Protein AF-A0A497G2X9-F1 (afdb_monomer_lite)

Secondary structure (DSSP, 8-state):
--------HHHHHHHHHHHHHHHHHHHHHHHHTT--EEEEEEEE-STT-EEEEEEEE-GGGHHHHHHTHHHHHHHHHTSS--SEEEEEEE-

Foldseek 3Di:
DDPDPCPDPVVVVVLVVLVVVLQVQLVVVCVVLVFDWDWDWDWDPDPVIAIETEIEGEQVCVVVCVVCVVVSCCSRVVGPRPRYYYHYHYD

pLDDT: mean 86.33, std 16.55, range [42.69, 98.44]

Structure (mmCIF, N/CA/C/O backbone):
data_AF-A0A497G2X9-F1
#
_entry.id   AF-A0A497G2X9-F1
#
loop_
_atom_site.group_PDB
_atom_site.id
_atom_site.type_symbol
_atom_site.label_atom_id
_atom_site.label_alt_id
_atom_site.label_comp_id
_atom_site.label_asym_id
_atom_site.label_entity_id
_atom_site.label_seq_id
_atom_site.pdbx_PDB_ins_code
_atom_site.Cartn_x
_atom_site.Cartn_y
_atom_site.Cartn_z
_atom_site.occupancy
_atom_site.B_iso_or_equiv
_atom_site.auth_seq_id
_atom_site.auth_comp_id
_atom_site.auth_asym_id
_atom_site.auth_atom_id
_atom_site.pdbx_PDB_model_num
ATOM 1 N N . MET A 1 1 ? 16.895 -3.043 -40.801 1.00 42.69 1 MET A N 1
ATOM 2 C CA . MET A 1 1 ? 17.213 -3.820 -39.587 1.00 42.69 1 MET A CA 1
ATOM 3 C C . MET A 1 1 ? 16.533 -3.118 -38.432 1.00 42.69 1 MET A C 1
ATOM 5 O O . MET A 1 1 ? 16.870 -1.973 -38.168 1.00 42.69 1 MET A O 1
ATOM 9 N N . LEU A 1 2 ? 15.498 -3.737 -37.865 1.00 44.12 2 LEU A N 1
ATOM 10 C CA . LEU A 1 2 ? 14.822 -3.239 -36.670 1.00 44.12 2 LEU A CA 1
ATOM 11 C C . LEU A 1 2 ? 15.690 -3.626 -35.475 1.00 44.12 2 LEU A C 1
ATOM 13 O O . LEU A 1 2 ? 15.992 -4.804 -35.298 1.00 44.12 2 LEU A O 1
ATOM 17 N N . SER A 1 3 ? 16.146 -2.633 -34.721 1.00 43.75 3 SER A N 1
ATOM 18 C CA . SER A 1 3 ? 16.840 -2.853 -33.459 1.00 43.75 3 SER A CA 1
ATOM 19 C C . SER A 1 3 ? 15.828 -3.422 -32.472 1.00 43.75 3 SER A C 1
ATOM 21 O O . SER A 1 3 ? 14.902 -2.722 -32.068 1.00 43.75 3 SER A O 1
ATOM 23 N N . GLU A 1 4 ? 15.969 -4.702 -32.133 1.00 51.44 4 GLU A N 1
ATOM 24 C CA . GLU A 1 4 ? 15.275 -5.285 -30.990 1.00 51.44 4 GLU A CA 1
ATOM 25 C C . GLU A 1 4 ? 15.726 -4.530 -29.741 1.00 51.44 4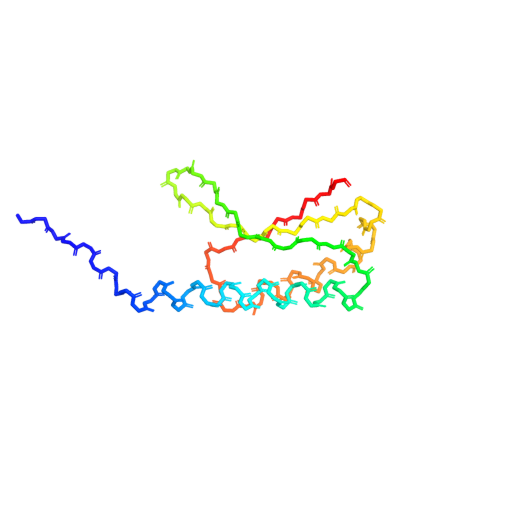 GLU A C 1
ATOM 27 O O . GLU A 1 4 ? 16.897 -4.579 -29.355 1.00 51.44 4 GLU A O 1
ATOM 32 N N . ASP A 1 5 ? 14.794 -3.797 -29.145 1.00 51.22 5 ASP A N 1
ATOM 33 C CA . ASP A 1 5 ? 14.957 -3.105 -27.875 1.00 51.22 5 ASP A CA 1
ATOM 34 C C . ASP A 1 5 ? 15.075 -4.156 -26.756 1.00 51.22 5 ASP A C 1
ATOM 36 O O . ASP A 1 5 ? 14.110 -4.525 -26.086 1.00 51.22 5 ASP A O 1
ATOM 40 N N . LYS A 1 6 ? 16.271 -4.739 -26.624 1.00 48.06 6 LYS A N 1
ATOM 41 C CA . LYS A 1 6 ? 16.624 -5.667 -25.549 1.00 48.06 6 LYS A CA 1
ATOM 42 C C . LYS A 1 6 ? 16.830 -4.870 -24.267 1.00 48.06 6 LYS A C 1
ATOM 44 O O . LYS A 1 6 ? 17.962 -4.598 -23.872 1.00 48.06 6 LYS A O 1
ATOM 49 N N . ARG A 1 7 ? 15.737 -4.541 -23.575 1.00 53.3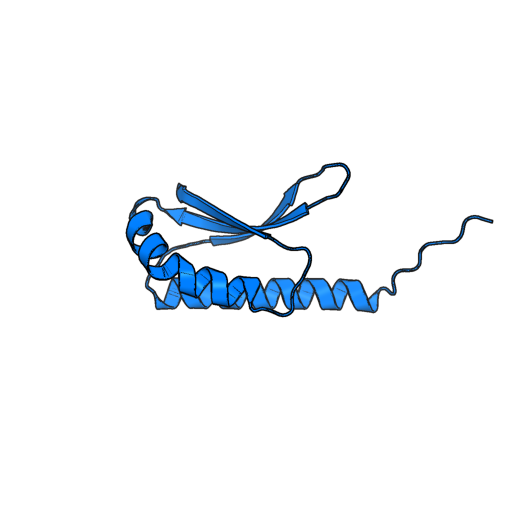8 7 ARG A N 1
ATOM 50 C CA . ARG A 1 7 ? 15.824 -4.361 -22.120 1.00 53.38 7 ARG A CA 1
ATOM 51 C C . ARG A 1 7 ? 16.324 -5.695 -21.539 1.00 53.38 7 ARG A C 1
ATOM 53 O O . ARG A 1 7 ? 15.744 -6.727 -21.883 1.00 53.38 7 ARG A O 1
ATOM 60 N N . PRO A 1 8 ? 17.426 -5.723 -20.767 1.00 45.78 8 PRO A N 1
ATOM 61 C CA . PRO A 1 8 ? 17.953 -6.970 -20.225 1.00 45.78 8 PRO A CA 1
ATOM 62 C C . PRO A 1 8 ? 16.869 -7.622 -19.362 1.00 45.78 8 PRO A C 1
ATOM 64 O O . PRO A 1 8 ? 16.289 -6.970 -18.500 1.00 45.78 8 PRO A O 1
ATOM 67 N N . VAL A 1 9 ? 16.564 -8.891 -19.632 1.00 51.22 9 VAL A N 1
ATOM 68 C CA . VAL A 1 9 ? 15.500 -9.659 -18.956 1.00 51.22 9 VAL A CA 1
ATOM 69 C C . VAL A 1 9 ? 15.686 -9.648 -17.430 1.00 51.22 9 VAL A C 1
ATOM 71 O O . VAL A 1 9 ? 14.706 -9.556 -16.696 1.00 51.22 9 VAL A O 1
ATOM 74 N N . ASP A 1 10 ? 16.941 -9.591 -16.976 1.00 50.94 10 ASP A N 1
ATOM 75 C CA . ASP 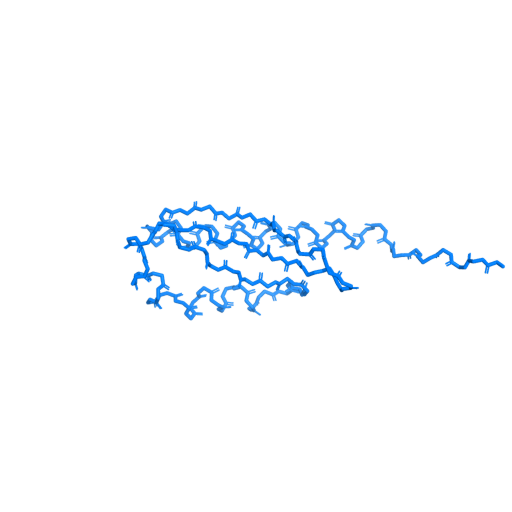A 1 10 ? 17.321 -9.498 -15.564 1.00 50.94 10 ASP A CA 1
ATOM 76 C C . ASP A 1 10 ? 16.776 -8.238 -14.863 1.00 50.94 10 ASP A C 1
ATOM 78 O O . ASP A 1 10 ? 16.462 -8.286 -13.678 1.00 50.94 10 ASP A O 1
ATOM 82 N N . SER A 1 11 ? 16.598 -7.114 -15.575 1.00 59.06 11 SER A N 1
ATOM 83 C CA . SER A 1 11 ? 16.138 -5.868 -14.944 1.00 59.06 11 SER A CA 1
ATOM 84 C C . SER A 1 11 ? 14.637 -5.870 -14.645 1.00 59.06 11 SER A C 1
ATOM 86 O O . SER A 1 11 ? 14.202 -5.223 -13.702 1.00 59.06 11 SER A O 1
ATOM 88 N N . GLN A 1 12 ? 13.828 -6.582 -15.438 1.00 59.16 12 GLN A N 1
ATOM 89 C CA . GLN A 1 12 ? 12.369 -6.601 -15.260 1.00 59.16 12 GLN A CA 1
ATOM 90 C C . GLN A 1 12 ? 11.932 -7.535 -14.127 1.00 59.16 12 GLN A C 1
ATOM 92 O O . GLN A 1 12 ? 10.990 -7.224 -13.397 1.00 59.16 12 GLN A O 1
ATOM 97 N N . GLU A 1 13 ? 12.611 -8.672 -13.974 1.00 63.75 13 GLU A N 1
ATOM 98 C CA . GLU A 1 13 ? 12.363 -9.604 -12.871 1.00 63.75 13 GLU A CA 1
ATOM 99 C C . GLU A 1 13 ? 12.777 -8.985 -11.527 1.00 63.75 13 GLU A C 1
ATOM 101 O O . GLU A 1 13 ? 12.033 -9.065 -10.545 1.00 63.75 13 GLU A O 1
ATOM 106 N N . GLU A 1 14 ? 13.907 -8.271 -11.509 1.00 67.25 14 GLU A N 1
ATOM 107 C CA . GLU A 1 14 ? 14.368 -7.523 -10.340 1.00 67.25 14 GLU A CA 1
ATOM 108 C C . GLU A 1 14 ? 13.392 -6.391 -9.956 1.00 67.25 14 GLU A C 1
ATOM 110 O O . GLU A 1 14 ? 13.067 -6.227 -8.775 1.00 67.25 14 GLU A O 1
ATOM 115 N N . ASP A 1 15 ? 12.848 -5.664 -10.938 1.00 81.38 15 ASP A N 1
ATOM 116 C CA . ASP A 1 15 ? 11.853 -4.609 -10.709 1.00 81.38 15 ASP A CA 1
ATOM 117 C C . ASP A 1 15 ? 10.542 -5.160 -10.119 1.00 81.38 15 ASP A C 1
ATOM 119 O O . ASP A 1 15 ? 10.000 -4.597 -9.162 1.00 81.38 15 ASP A O 1
ATOM 123 N N . LEU A 1 16 ? 10.042 -6.293 -10.629 1.00 87.31 16 LEU A N 1
ATOM 124 C CA . LEU A 1 16 ? 8.834 -6.933 -10.099 1.00 87.31 16 LEU A CA 1
ATOM 125 C C . LEU A 1 16 ? 9.039 -7.471 -8.681 1.00 87.31 16 LEU A C 1
ATOM 127 O O . LEU A 1 16 ? 8.169 -7.270 -7.832 1.00 87.31 16 LEU A O 1
ATOM 131 N N . SER A 1 17 ? 10.180 -8.108 -8.397 1.00 90.75 17 SER A N 1
ATOM 132 C CA . SER A 1 17 ? 10.498 -8.590 -7.045 1.00 90.75 17 SER A CA 1
ATOM 133 C C . SER A 1 17 ? 10.454 -7.449 -6.028 1.00 90.75 17 SER A C 1
ATOM 135 O O . SER A 1 17 ? 9.814 -7.562 -4.982 1.00 90.75 17 SER A O 1
ATOM 137 N N . ARG A 1 18 ? 11.059 -6.304 -6.365 1.00 92.56 18 ARG A N 1
ATOM 138 C CA . ARG A 1 18 ? 11.064 -5.115 -5.500 1.00 92.56 18 ARG A CA 1
ATOM 139 C C . ARG A 1 18 ? 9.662 -4.538 -5.286 1.00 92.56 18 ARG A C 1
ATOM 141 O O . ARG A 1 18 ? 9.351 -4.081 -4.184 1.00 92.56 18 ARG A O 1
ATOM 148 N N . ILE A 1 19 ? 8.795 -4.576 -6.303 1.00 93.62 19 ILE A N 1
ATOM 149 C CA . ILE A 1 19 ? 7.383 -4.178 -6.168 1.00 93.62 19 ILE A CA 1
ATOM 150 C C . ILE A 1 19 ? 6.650 -5.108 -5.192 1.00 93.62 19 ILE A C 1
ATOM 152 O O . ILE A 1 19 ? 5.938 -4.622 -4.311 1.00 93.62 19 ILE A O 1
ATOM 156 N N . TYR A 1 20 ? 6.840 -6.426 -5.296 1.00 94.50 20 TYR A N 1
ATOM 157 C CA . TYR A 1 20 ? 6.225 -7.375 -4.363 1.00 94.50 20 TYR A CA 1
ATOM 158 C C . TYR A 1 20 ? 6.714 -7.175 -2.925 1.00 94.50 20 TYR A C 1
ATOM 160 O O . TYR A 1 20 ? 5.905 -7.201 -1.993 1.00 94.50 20 TYR A O 1
ATOM 168 N N . ASP A 1 21 ? 8.000 -6.892 -2.729 1.00 95.75 21 ASP A N 1
ATOM 169 C CA . ASP A 1 21 ? 8.541 -6.558 -1.410 1.00 95.75 21 ASP A CA 1
ATOM 170 C C . ASP A 1 21 ? 7.915 -5.280 -0.841 1.00 95.75 21 ASP A C 1
ATOM 172 O O . ASP A 1 21 ? 7.533 -5.232 0.334 1.00 95.75 21 ASP A O 1
ATOM 176 N N . LEU A 1 22 ? 7.737 -4.250 -1.672 1.00 96.50 22 LEU A N 1
ATOM 177 C CA . LEU A 1 22 ? 7.032 -3.032 -1.286 1.00 96.50 22 LEU A CA 1
ATOM 178 C C . LEU A 1 22 ? 5.575 -3.321 -0.886 1.00 96.50 22 LEU A C 1
ATOM 180 O O . LEU A 1 22 ? 5.122 -2.857 0.164 1.00 96.50 22 LEU A O 1
ATOM 184 N N . MET A 1 23 ? 4.856 -4.127 -1.668 1.00 97.69 23 MET A N 1
ATOM 185 C CA . MET A 1 23 ? 3.484 -4.547 -1.358 1.00 97.69 23 MET A CA 1
ATOM 186 C C . MET A 1 23 ? 3.402 -5.302 -0.026 1.00 97.69 23 MET A C 1
ATOM 188 O O . MET A 1 23 ? 2.518 -5.023 0.788 1.00 97.69 23 MET A O 1
ATOM 192 N N . ASN A 1 24 ? 4.348 -6.207 0.235 1.00 97.75 24 ASN A N 1
ATOM 193 C CA . ASN A 1 24 ? 4.435 -6.944 1.495 1.00 97.75 24 ASN A CA 1
ATOM 194 C C . ASN A 1 24 ? 4.679 -6.010 2.683 1.00 97.75 24 ASN A C 1
ATOM 196 O O . ASN A 1 24 ? 4.023 -6.140 3.717 1.00 97.75 24 ASN A O 1
ATOM 200 N N . ARG A 1 25 ? 5.571 -5.024 2.535 1.00 97.94 25 ARG A N 1
ATOM 201 C CA . ARG A 1 25 ? 5.846 -4.020 3.576 1.00 97.94 25 ARG A CA 1
ATOM 202 C C . ARG A 1 25 ? 4.628 -3.150 3.870 1.00 97.94 25 ARG A C 1
ATOM 204 O O . ARG A 1 25 ? 4.320 -2.924 5.040 1.00 97.94 25 ARG A O 1
ATOM 211 N N . VAL A 1 26 ? 3.912 -2.704 2.837 1.00 97.94 26 VAL A N 1
ATOM 212 C CA . VAL A 1 26 ? 2.643 -1.974 2.988 1.00 97.94 26 VAL A CA 1
ATOM 213 C C . VAL A 1 26 ? 1.616 -2.836 3.715 1.00 97.94 26 VAL A C 1
ATOM 215 O O . VAL A 1 26 ? 1.014 -2.382 4.688 1.00 97.94 26 VAL A O 1
ATOM 218 N N . SER A 1 27 ? 1.455 -4.095 3.300 1.00 98.19 27 SER A N 1
ATOM 219 C CA . SER A 1 27 ? 0.510 -5.007 3.944 1.00 98.19 27 SER A CA 1
ATOM 220 C C . SER A 1 27 ? 0.846 -5.225 5.421 1.00 98.19 27 SER A C 1
ATOM 222 O O . SER A 1 27 ? -0.025 -5.158 6.291 1.00 98.19 27 SER A O 1
ATOM 224 N N . TYR A 1 28 ? 2.127 -5.420 5.727 1.00 98.44 28 TYR A N 1
ATOM 225 C CA . TYR A 1 28 ? 2.611 -5.581 7.091 1.00 98.44 28 TYR A CA 1
ATOM 226 C C . TYR A 1 28 ? 2.346 -4.337 7.950 1.00 98.44 28 TYR A C 1
ATOM 228 O O . TYR A 1 28 ? 1.819 -4.453 9.057 1.00 98.44 28 TYR A O 1
ATOM 236 N N . PHE A 1 29 ? 2.628 -3.142 7.423 1.00 98.25 29 PHE A N 1
ATOM 237 C CA . PHE A 1 29 ? 2.347 -1.875 8.100 1.00 98.25 29 PHE A CA 1
ATOM 238 C C . PHE A 1 29 ? 0.863 -1.731 8.462 1.00 98.25 29 PHE A C 1
ATOM 240 O O . PHE A 1 29 ? 0.526 -1.416 9.605 1.00 98.25 29 PHE A O 1
ATOM 247 N N . LEU A 1 30 ? -0.038 -2.012 7.520 1.00 97.94 30 LEU A N 1
ATOM 248 C CA . LEU A 1 30 ? -1.481 -1.901 7.742 1.00 97.94 30 LEU A CA 1
ATOM 249 C C . LEU A 1 30 ? -1.994 -2.948 8.735 1.00 97.94 30 LEU A C 1
ATOM 251 O O . LEU A 1 30 ? -2.790 -2.628 9.620 1.00 97.94 30 LEU A O 1
ATOM 255 N N . ARG A 1 31 ? -1.487 -4.182 8.647 1.00 98.06 31 ARG A N 1
ATOM 256 C CA . ARG A 1 31 ? -1.839 -5.264 9.574 1.00 98.06 31 ARG A CA 1
ATOM 257 C C . ARG A 1 31 ? -1.414 -4.950 11.005 1.00 98.06 31 ARG A C 1
ATOM 259 O O . ARG A 1 31 ? -2.212 -5.137 11.918 1.00 98.06 31 ARG A O 1
ATOM 266 N N . ASN A 1 32 ? -0.202 -4.431 11.202 1.00 97.88 32 ASN A N 1
ATOM 267 C CA . ASN A 1 32 ? 0.297 -4.037 12.525 1.00 97.88 32 ASN A CA 1
ATOM 268 C C . ASN A 1 32 ? -0.493 -2.883 13.132 1.00 97.88 32 ASN A C 1
ATOM 270 O O . ASN A 1 32 ? -0.630 -2.785 14.348 1.00 97.88 32 ASN A O 1
ATOM 274 N N . ASN A 1 33 ? -1.068 -2.045 12.279 1.00 97.56 33 ASN A N 1
ATOM 275 C CA . ASN A 1 33 ? -2.002 -1.018 12.690 1.00 97.56 33 ASN A CA 1
ATOM 276 C C . ASN A 1 33 ? -3.437 -1.539 12.811 1.00 97.56 33 ASN A C 1
ATOM 278 O O . ASN A 1 33 ? -4.342 -0.740 13.006 1.00 97.56 33 ASN A O 1
ATOM 282 N N . GLY A 1 34 ? -3.698 -2.846 12.724 1.00 96.94 34 GLY A N 1
ATOM 283 C CA . GLY A 1 34 ? -5.035 -3.423 12.871 1.00 96.94 34 GLY A CA 1
ATOM 284 C C . GLY A 1 34 ? -6.026 -2.894 11.835 1.00 96.94 34 GLY A C 1
ATOM 285 O O . GLY A 1 34 ? -7.148 -2.530 12.195 1.00 96.94 34 GLY A O 1
ATOM 286 N N . ILE A 1 35 ? -5.578 -2.757 10.587 1.00 97.56 35 ILE A N 1
ATOM 287 C CA . ILE A 1 35 ? -6.406 -2.430 9.427 1.00 97.56 35 ILE A CA 1
ATOM 288 C C . ILE A 1 35 ? -6.504 -3.692 8.577 1.00 97.56 35 ILE A C 1
ATOM 290 O O . ILE A 1 35 ? -5.489 -4.192 8.091 1.00 97.56 35 ILE A O 1
ATOM 294 N N . ASP A 1 36 ? -7.719 -4.210 8.411 1.00 97.06 36 ASP A N 1
ATOM 295 C CA . ASP A 1 36 ? -7.984 -5.298 7.469 1.00 97.06 36 ASP A CA 1
ATOM 296 C C . ASP A 1 36 ? -8.011 -4.741 6.042 1.00 97.06 36 ASP A C 1
ATOM 298 O O . ASP A 1 36 ? -8.596 -3.682 5.798 1.00 97.06 36 ASP A O 1
ATOM 302 N N . HIS A 1 37 ? -7.313 -5.404 5.123 1.00 97.75 37 HIS A N 1
ATOM 303 C CA . HIS A 1 37 ? -7.022 -4.860 3.801 1.00 97.75 37 HIS A CA 1
ATOM 304 C C . HIS A 1 37 ? -6.611 -5.950 2.804 1.00 97.75 37 HIS A C 1
ATOM 306 O O . HIS A 1 37 ? -6.209 -7.053 3.179 1.00 97.75 37 HIS A O 1
ATOM 312 N N . LYS A 1 38 ? -6.618 -5.599 1.517 1.00 97.94 38 LYS A N 1
ATOM 313 C CA . LYS A 1 38 ? -5.954 -6.355 0.446 1.00 97.94 38 LYS A CA 1
ATOM 314 C C . LYS A 1 38 ? -4.966 -5.447 -0.270 1.00 97.94 38 LYS A C 1
ATOM 316 O O . LYS A 1 38 ? -5.278 -4.288 -0.522 1.00 97.94 38 LYS A O 1
ATOM 321 N N . VAL A 1 39 ? -3.793 -5.979 -0.608 1.00 97.56 39 VAL A N 1
ATOM 322 C CA . VAL A 1 39 ? -2.804 -5.281 -1.440 1.00 97.56 39 VAL A CA 1
ATOM 323 C C . VAL A 1 39 ? -2.618 -6.064 -2.728 1.00 97.56 39 VAL A C 1
ATOM 325 O O . VAL A 1 39 ? -2.357 -7.265 -2.679 1.00 97.56 39 VAL A O 1
ATOM 328 N N . TYR A 1 40 ? -2.751 -5.403 -3.871 1.00 96.19 40 TYR A N 1
ATOM 329 C CA . TYR A 1 40 ? -2.534 -6.026 -5.174 1.00 96.19 40 TYR A CA 1
ATOM 330 C C . TYR A 1 40 ? -1.952 -5.032 -6.176 1.00 96.19 40 TYR A C 1
ATOM 332 O O . TYR A 1 40 ? -2.103 -3.819 -6.037 1.00 96.19 40 TYR A O 1
ATOM 340 N N . LEU A 1 41 ? -1.271 -5.566 -7.185 1.00 94.38 41 LEU A N 1
ATOM 341 C CA . LEU A 1 41 ? -0.770 -4.793 -8.311 1.00 94.38 41 LEU A CA 1
ATOM 342 C C . LEU A 1 41 ? -1.881 -4.662 -9.358 1.00 94.38 41 LEU A C 1
ATOM 344 O O . LEU A 1 41 ? -2.550 -5.638 -9.692 1.00 94.38 41 LEU A O 1
ATOM 348 N N . SER A 1 42 ? -2.073 -3.455 -9.866 1.00 93.00 42 SER A N 1
ATOM 349 C CA . SER A 1 42 ? -3.003 -3.125 -10.939 1.00 93.00 42 SER A CA 1
ATOM 350 C C . SER A 1 42 ? -2.276 -2.316 -12.005 1.00 93.00 42 SER A C 1
ATOM 352 O O . SER A 1 42 ? -1.256 -1.681 -11.731 1.00 93.00 42 SER A O 1
ATOM 354 N N . PHE A 1 43 ? -2.801 -2.323 -13.222 1.00 87.81 43 PHE A N 1
ATOM 355 C CA . PHE A 1 43 ? -2.297 -1.508 -14.316 1.00 87.81 43 PHE A CA 1
ATOM 356 C C . PHE A 1 43 ? -3.463 -0.868 -15.063 1.00 87.81 43 PHE A C 1
ATOM 358 O O . PHE A 1 43 ? -4.520 -1.478 -15.226 1.00 87.81 43 PHE A O 1
ATOM 365 N N . ILE A 1 44 ? -3.269 0.368 -15.517 1.00 81.06 44 ILE A N 1
ATOM 366 C CA . ILE A 1 44 ? -4.179 1.010 -16.468 1.00 81.06 44 ILE A CA 1
ATOM 367 C C . ILE A 1 44 ? -3.532 0.904 -17.843 1.00 81.06 44 ILE A C 1
ATOM 369 O O . ILE A 1 44 ? -2.414 1.381 -18.039 1.00 81.06 44 ILE A O 1
ATOM 373 N N . LEU A 1 45 ? -4.240 0.269 -18.778 1.00 71.12 45 LEU A N 1
ATOM 374 C CA . LEU A 1 45 ? -3.863 0.245 -20.187 1.00 71.12 45 LEU A CA 1
ATOM 375 C C . LEU A 1 45 ? -4.211 1.607 -20.799 1.00 71.12 45 LEU A C 1
ATOM 377 O O . LEU A 1 45 ? -5.349 1.849 -21.188 1.00 71.12 45 LEU A O 1
ATOM 381 N N . ASP A 1 46 ? -3.220 2.488 -20.826 1.00 72.81 46 ASP A N 1
ATOM 382 C CA . ASP A 1 46 ? -3.204 3.747 -21.575 1.00 72.81 46 ASP A CA 1
ATOM 383 C C . ASP A 1 46 ? -1.866 3.829 -22.334 1.00 72.81 46 ASP A C 1
ATOM 385 O O . ASP A 1 46 ? -0.996 2.969 -22.138 1.00 72.81 46 ASP A O 1
ATOM 389 N N . ASP A 1 47 ? -1.664 4.861 -23.152 1.00 63.34 47 ASP A N 1
ATOM 390 C CA . ASP A 1 47 ? -0.488 5.054 -24.015 1.00 63.34 47 ASP A CA 1
ATOM 391 C C . ASP A 1 47 ? 0.861 4.977 -23.262 1.00 63.34 47 ASP A C 1
ATOM 393 O O . ASP A 1 47 ? 1.899 4.714 -23.869 1.00 63.34 47 ASP A O 1
ATOM 397 N N . GLN A 1 48 ? 0.864 5.161 -21.933 1.00 63.00 48 GLN A N 1
ATOM 398 C CA . GLN A 1 48 ? 2.055 5.047 -21.076 1.00 63.00 48 GLN A CA 1
ATOM 399 C C . GLN A 1 48 ? 2.054 3.866 -20.091 1.00 63.00 48 GLN A C 1
ATOM 401 O O . GLN A 1 48 ? 3.056 3.683 -19.410 1.00 63.00 48 GLN A O 1
ATOM 406 N N . SER A 1 49 ? 0.982 3.063 -20.021 1.00 64.19 49 SER A N 1
ATOM 407 C CA . SER A 1 49 ? 0.816 1.920 -19.097 1.00 64.19 49 SER A CA 1
ATOM 408 C C . SER A 1 49 ? 1.307 2.184 -17.660 1.00 64.19 49 SER A C 1
ATOM 410 O O . SER A 1 49 ? 2.450 1.898 -17.308 1.00 64.19 49 SER A O 1
ATOM 412 N N . TYR A 1 50 ? 0.430 2.696 -16.792 1.00 78.94 50 TYR A N 1
ATOM 413 C CA . TYR A 1 50 ? 0.788 3.013 -15.402 1.00 78.94 50 TYR A CA 1
ATOM 414 C C . TYR A 1 50 ? 0.576 1.819 -14.462 1.00 78.94 50 TYR A C 1
ATOM 416 O O . TYR A 1 50 ? -0.504 1.224 -14.455 1.00 78.94 50 TYR A O 1
ATOM 424 N N . LEU A 1 51 ? 1.585 1.505 -13.640 1.00 89.62 51 LEU A N 1
ATOM 425 C CA . LEU A 1 51 ? 1.505 0.508 -12.568 1.00 89.62 51 LEU A CA 1
ATOM 426 C C . LEU A 1 51 ? 1.036 1.142 -11.256 1.00 89.62 51 LEU A C 1
ATOM 428 O O . LEU A 1 51 ? 1.516 2.199 -10.835 1.00 89.62 51 LEU A O 1
ATOM 432 N N . PHE A 1 52 ? 0.142 0.442 -10.566 1.00 92.75 52 PHE A N 1
ATOM 433 C CA . PHE A 1 52 ? -0.428 0.870 -9.297 1.00 92.75 52 PHE A CA 1
ATOM 434 C C . PHE A 1 52 ? -0.386 -0.249 -8.270 1.00 92.75 52 PHE A C 1
ATOM 436 O O . PHE A 1 52 ? -0.902 -1.337 -8.508 1.00 92.75 52 PHE A O 1
ATOM 443 N N . VAL A 1 53 ? 0.133 0.043 -7.084 1.00 95.38 53 VAL A N 1
ATOM 444 C CA . VAL A 1 53 ? -0.177 -0.757 -5.901 1.00 95.38 53 VAL A CA 1
ATOM 445 C C . VAL A 1 53 ? -1.494 -0.244 -5.347 1.00 95.38 53 VAL A C 1
ATOM 447 O O . VAL A 1 53 ? -1.604 0.915 -4.947 1.00 95.38 53 VAL A O 1
ATOM 450 N N . VAL A 1 54 ? -2.499 -1.109 -5.330 1.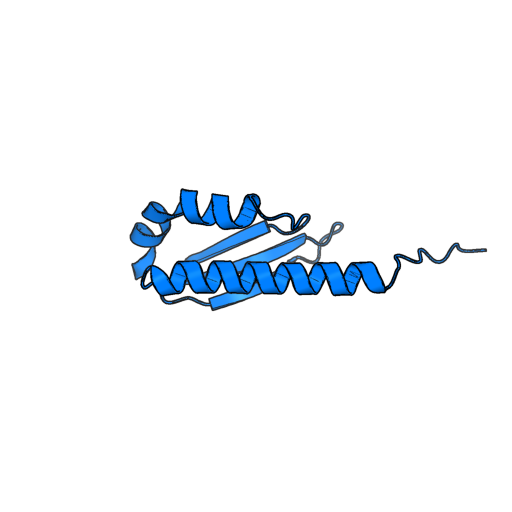00 96.75 54 VAL A N 1
ATOM 451 C CA . VAL A 1 54 ? -3.817 -0.806 -4.788 1.00 96.75 54 VAL A CA 1
ATOM 452 C C . VAL A 1 54 ? -3.925 -1.406 -3.397 1.00 96.75 54 VAL A C 1
ATOM 454 O O . VAL A 1 54 ? -3.670 -2.594 -3.200 1.00 96.75 54 VAL A O 1
ATOM 457 N N . VAL A 1 55 ? -4.322 -0.574 -2.441 1.00 97.69 55 VAL A N 1
ATOM 458 C CA . VAL A 1 55 ? -4.708 -0.978 -1.094 1.00 97.69 55 VAL A CA 1
ATOM 459 C C . VAL A 1 55 ? -6.224 -0.854 -0.987 1.00 97.69 55 VAL A C 1
ATOM 461 O O . VAL A 1 55 ? -6.759 0.247 -0.877 1.00 97.69 55 VAL A O 1
ATOM 464 N N . GLU A 1 56 ? -6.912 -1.988 -1.023 1.00 97.88 56 GLU A N 1
ATOM 465 C CA . GLU A 1 56 ? -8.355 -2.076 -0.796 1.00 97.88 56 GLU A CA 1
ATOM 466 C C . GLU A 1 56 ? -8.619 -2.214 0.703 1.00 97.88 56 GLU A C 1
ATOM 468 O O . GLU A 1 56 ? -8.081 -3.113 1.355 1.00 97.88 56 GLU A O 1
ATOM 473 N N . VAL A 1 57 ? -9.447 -1.327 1.250 1.00 97.06 57 VAL A N 1
ATOM 474 C CA . VAL A 1 57 ? -9.753 -1.241 2.679 1.00 97.06 57 VAL A CA 1
ATOM 475 C C . VAL A 1 57 ? -11.253 -1.012 2.867 1.00 97.06 57 VAL A C 1
ATOM 477 O O . VAL A 1 57 ? -11.878 -0.262 2.122 1.00 97.06 57 VAL A O 1
ATOM 480 N N . ASP A 1 58 ? -11.843 -1.623 3.892 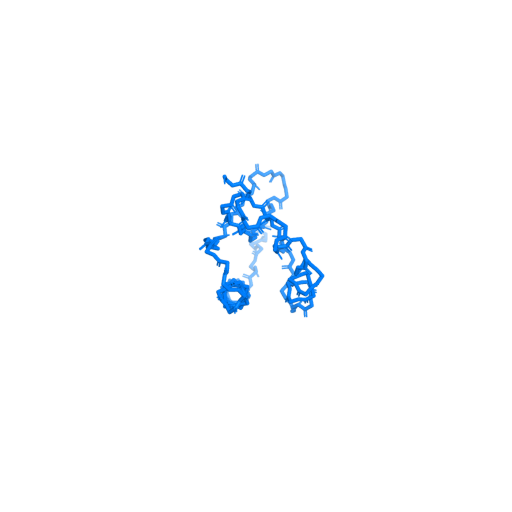1.00 97.12 58 ASP A N 1
ATOM 481 C CA . ASP A 1 58 ? -13.218 -1.321 4.314 1.00 97.12 58 ASP A CA 1
ATOM 482 C C . ASP A 1 58 ? -13.327 0.146 4.779 1.00 97.12 58 ASP A C 1
ATOM 484 O O . ASP A 1 58 ? -12.489 0.639 5.550 1.00 97.12 58 ASP A O 1
ATOM 488 N N . ARG A 1 59 ? -14.379 0.850 4.344 1.00 96.62 59 ARG A N 1
ATOM 489 C CA . ARG A 1 59 ? -14.681 2.243 4.719 1.00 96.62 59 ARG A CA 1
ATOM 490 C C . ARG A 1 59 ? -14.624 2.517 6.217 1.00 96.62 59 ARG A C 1
ATOM 492 O O . ARG A 1 59 ? -14.276 3.637 6.596 1.00 96.62 59 ARG A O 1
ATOM 499 N N . LYS A 1 60 ? -14.905 1.536 7.082 1.00 97.00 60 LYS A N 1
ATOM 500 C CA . LYS A 1 60 ? -14.814 1.709 8.544 1.00 97.00 60 LYS A CA 1
ATOM 501 C C . LYS A 1 60 ? -13.412 2.097 9.026 1.00 97.00 60 LYS A C 1
ATOM 503 O O . LYS A 1 60 ? -13.280 2.718 10.076 1.00 97.00 60 LYS A O 1
ATOM 508 N N . PHE A 1 61 ? -12.362 1.769 8.269 1.00 97.31 61 PHE A N 1
ATOM 509 C CA . PHE A 1 61 ? -10.982 2.115 8.616 1.00 97.31 61 PHE A CA 1
ATOM 510 C C . PHE A 1 61 ? -10.530 3.471 8.065 1.00 97.31 61 PHE A C 1
ATOM 512 O O . PHE A 1 61 ? -9.387 3.854 8.300 1.00 97.31 61 PHE A O 1
ATOM 519 N N . ARG A 1 62 ? -11.392 4.221 7.364 1.00 95.62 62 ARG A N 1
ATOM 520 C CA . ARG A 1 62 ? -11.021 5.477 6.693 1.00 95.62 62 ARG A CA 1
ATOM 521 C C . ARG A 1 62 ? -10.322 6.480 7.607 1.00 95.62 62 ARG A C 1
ATOM 523 O O . ARG A 1 62 ? -9.259 6.975 7.252 1.00 95.62 62 ARG A O 1
ATOM 530 N N . GLU A 1 63 ? -10.881 6.761 8.781 1.00 96.56 63 GLU A N 1
ATOM 531 C CA . GLU A 1 63 ? -10.281 7.730 9.713 1.00 96.56 63 GLU A CA 1
ATOM 532 C C . GLU A 1 63 ? -8.945 7.233 10.278 1.00 96.56 63 GLU A C 1
ATOM 534 O O . GLU A 1 63 ? -7.993 7.998 10.420 1.00 96.56 63 GLU A O 1
ATOM 539 N N . LYS A 1 64 ? -8.832 5.924 10.516 1.00 96.62 64 LYS A N 1
ATOM 540 C CA . LYS A 1 64 ? -7.593 5.304 10.989 1.00 96.62 64 LYS A CA 1
ATOM 541 C C . LYS A 1 64 ? -6.495 5.359 9.928 1.00 96.62 64 LYS A C 1
ATOM 543 O O . LYS A 1 64 ? -5.364 5.720 10.228 1.00 96.62 64 LYS A O 1
ATOM 548 N N . LEU A 1 65 ? -6.837 5.058 8.677 1.00 95.56 65 LEU A N 1
ATOM 549 C CA . LEU A 1 65 ? -5.910 5.150 7.554 1.00 95.56 65 LEU A CA 1
ATOM 550 C C . LEU A 1 65 ? -5.515 6.606 7.270 1.00 95.56 65 LEU A C 1
ATOM 552 O O . LEU A 1 65 ? -4.365 6.877 6.941 1.00 95.56 65 LEU A O 1
ATOM 556 N N . ARG A 1 66 ? -6.441 7.557 7.452 1.00 95.56 66 ARG A N 1
ATOM 557 C CA . ARG A 1 66 ? -6.161 8.994 7.350 1.00 95.56 66 ARG A CA 1
ATOM 558 C C . ARG A 1 66 ? -5.111 9.436 8.368 1.00 95.56 66 ARG A C 1
ATOM 560 O O . ARG A 1 66 ? -4.183 10.146 7.986 1.00 95.56 66 ARG A O 1
ATOM 567 N N . ALA A 1 67 ? -5.227 8.982 9.616 1.00 96.94 67 ALA A N 1
ATOM 568 C CA . ALA A 1 67 ? -4.246 9.264 10.665 1.00 96.94 67 ALA A CA 1
ATOM 569 C C . ALA A 1 67 ? -2.849 8.696 10.350 1.00 96.94 67 ALA A C 1
ATOM 571 O O . ALA A 1 67 ? -1.853 9.291 10.736 1.00 96.94 67 ALA A O 1
ATOM 572 N N . LEU A 1 68 ? -2.777 7.590 9.604 1.00 96.81 68 LEU A N 1
ATOM 573 C CA . LEU A 1 68 ? -1.533 6.915 9.206 1.00 96.81 68 LEU A CA 1
ATOM 574 C C . LEU A 1 68 ? -1.044 7.302 7.801 1.00 96.81 68 LEU A C 1
ATOM 576 O O . LEU A 1 68 ? -0.109 6.697 7.277 1.00 96.81 68 LEU A O 1
ATOM 580 N N . SER A 1 69 ? -1.703 8.259 7.145 1.00 93.38 69 SER A N 1
ATOM 581 C CA . SER A 1 69 ? -1.490 8.518 5.717 1.00 93.38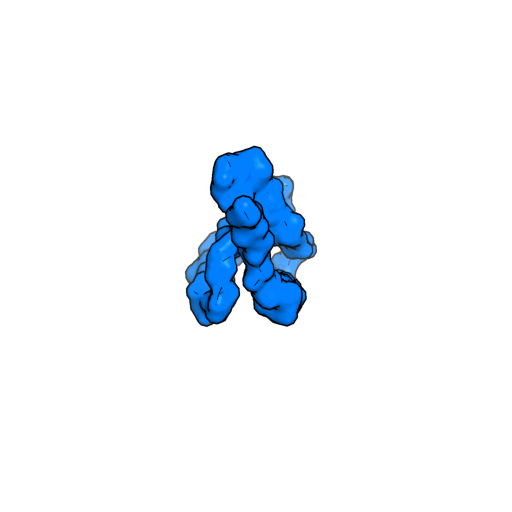 69 SER A CA 1
ATOM 582 C C . SER A 1 69 ? -0.079 9.011 5.396 1.00 93.38 69 SER A C 1
ATOM 584 O O . SER A 1 69 ? 0.462 8.656 4.351 1.00 93.38 69 SER A O 1
ATOM 586 N N . GLU A 1 70 ? 0.539 9.788 6.284 1.00 96.19 70 GLU A N 1
ATOM 587 C CA . GLU A 1 70 ? 1.908 10.278 6.110 1.00 96.19 70 GLU A CA 1
ATOM 588 C C . GLU A 1 70 ? 2.942 9.158 6.261 1.00 96.19 70 GLU A C 1
ATOM 590 O O . GLU A 1 70 ? 3.817 9.013 5.405 1.00 96.19 70 GLU A O 1
ATOM 595 N N . ASP A 1 71 ? 2.782 8.299 7.268 1.00 97.44 71 ASP A N 1
ATOM 596 C CA . ASP A 1 71 ? 3.641 7.130 7.482 1.00 97.44 71 ASP A CA 1
ATOM 597 C C . ASP A 1 71 ? 3.544 6.151 6.309 1.00 97.44 71 ASP A C 1
ATOM 599 O O . ASP A 1 71 ? 4.558 5.685 5.788 1.00 97.44 71 ASP A O 1
ATOM 603 N N . LEU A 1 72 ? 2.322 5.888 5.834 1.00 96.44 72 LEU A N 1
ATOM 604 C CA . LEU A 1 72 ? 2.082 5.032 4.676 1.00 96.44 72 LEU A CA 1
ATOM 605 C C . LEU A 1 72 ? 2.714 5.614 3.402 1.00 96.44 72 LEU A C 1
ATOM 607 O O . LEU A 1 72 ? 3.319 4.880 2.620 1.00 96.44 72 LEU A O 1
ATOM 611 N N . ARG A 1 73 ? 2.610 6.933 3.191 1.00 94.56 73 ARG A N 1
ATOM 612 C CA . ARG A 1 73 ? 3.254 7.612 2.056 1.00 94.56 73 ARG A CA 1
ATOM 613 C C . ARG A 1 73 ? 4.771 7.569 2.163 1.00 94.56 73 ARG A C 1
ATOM 615 O O . ARG A 1 73 ? 5.421 7.327 1.154 1.00 94.56 73 ARG A O 1
ATOM 622 N N . THR A 1 74 ? 5.323 7.761 3.354 1.00 96.38 74 THR A N 1
ATOM 623 C CA . THR A 1 74 ? 6.769 7.692 3.600 1.00 96.38 74 THR A CA 1
ATOM 624 C C . THR A 1 74 ? 7.294 6.284 3.351 1.00 96.38 74 THR A C 1
ATOM 626 O O . THR A 1 74 ? 8.294 6.113 2.661 1.00 96.38 74 THR A O 1
ATOM 629 N N . LEU A 1 75 ? 6.579 5.262 3.826 1.00 96.25 75 LEU A N 1
ATOM 630 C CA . LEU A 1 75 ? 6.894 3.864 3.552 1.00 96.25 75 LEU A CA 1
ATOM 631 C C . LEU A 1 75 ? 6.898 3.566 2.046 1.00 96.25 75 LEU A C 1
ATOM 633 O O . LEU A 1 75 ? 7.791 2.870 1.566 1.00 96.25 75 LEU A O 1
ATOM 637 N N . PHE A 1 76 ? 5.903 4.082 1.318 1.00 95.88 76 PHE A N 1
ATOM 638 C CA . PHE A 1 76 ? 5.724 3.791 -0.101 1.00 95.88 76 PHE A CA 1
ATOM 639 C C . PHE A 1 76 ? 6.694 4.564 -0.998 1.00 95.88 76 PHE A C 1
ATOM 641 O O . PHE A 1 76 ? 7.481 3.973 -1.735 1.00 95.88 76 PHE A O 1
ATOM 648 N N . TYR A 1 77 ? 6.661 5.893 -0.914 1.00 93.06 77 TYR A N 1
ATOM 649 C CA . TYR A 1 77 ? 7.439 6.792 -1.770 1.00 93.06 77 TYR A CA 1
ATOM 650 C C . TYR A 1 77 ? 8.878 6.992 -1.290 1.00 93.06 77 TYR A C 1
ATOM 652 O O . TYR A 1 77 ? 9.703 7.488 -2.049 1.00 93.06 77 TYR A O 1
ATOM 660 N N . GLY A 1 78 ? 9.193 6.598 -0.054 1.00 90.25 78 GLY A N 1
ATOM 661 C CA . GLY A 1 78 ? 10.568 6.484 0.429 1.00 90.25 78 GLY A CA 1
ATOM 662 C C . GLY A 1 78 ? 11.256 5.181 0.011 1.00 90.25 78 GLY A C 1
ATOM 663 O O . GLY A 1 78 ? 12.412 4.972 0.368 1.00 90.25 78 GLY A O 1
ATOM 664 N N . SER A 1 79 ? 10.566 4.286 -0.707 1.00 89.44 79 SER A N 1
ATOM 665 C CA . SER A 1 79 ? 11.194 3.101 -1.293 1.00 89.44 79 SER A CA 1
ATOM 666 C C . SER A 1 79 ? 12.007 3.457 -2.544 1.00 89.44 79 SER A C 1
ATOM 668 O O . SER A 1 79 ? 11.768 4.470 -3.196 1.00 89.44 79 SER A O 1
ATOM 670 N N . GLU A 1 80 ? 12.965 2.605 -2.908 1.00 87.38 80 GLU A N 1
ATOM 671 C CA . GLU A 1 80 ? 13.753 2.776 -4.138 1.00 87.38 80 GLU A CA 1
ATOM 672 C C . GLU A 1 80 ? 12.972 2.392 -5.410 1.00 87.38 80 GLU A C 1
ATOM 674 O O . GLU A 1 80 ? 13.474 2.555 -6.524 1.00 87.38 80 GLU A O 1
ATOM 679 N N . VAL A 1 81 ? 11.738 1.893 -5.260 1.00 87.38 81 VAL A N 1
ATOM 680 C CA . VAL A 1 81 ? 10.885 1.444 -6.363 1.00 87.38 81 VAL A CA 1
ATOM 681 C C . VAL A 1 81 ? 10.306 2.655 -7.090 1.00 87.38 81 VAL A C 1
ATOM 683 O O . VAL A 1 81 ? 9.582 3.464 -6.512 1.00 87.38 81 VAL A O 1
ATOM 686 N N . LYS A 1 82 ? 10.610 2.778 -8.384 1.00 85.00 82 LYS A N 1
ATOM 687 C CA . LYS A 1 82 ? 10.127 3.865 -9.249 1.00 85.00 82 LYS A CA 1
ATOM 688 C C . LYS A 1 82 ? 9.084 3.351 -10.239 1.00 85.00 82 LYS A C 1
ATOM 690 O O . LYS A 1 82 ? 9.009 2.160 -10.508 1.00 85.00 82 LYS A O 1
ATOM 695 N N . GLY A 1 83 ? 8.286 4.262 -10.799 1.00 86.06 83 GLY A N 1
ATOM 696 C CA . GLY A 1 83 ? 7.314 3.927 -11.850 1.00 86.06 83 GLY A CA 1
ATOM 697 C C . GLY A 1 83 ? 6.039 3.233 -11.358 1.00 86.06 83 GLY A C 1
ATOM 698 O O . GLY A 1 83 ? 5.243 2.787 -12.177 1.00 86.06 83 GLY A O 1
ATOM 699 N N . VAL A 1 84 ? 5.820 3.177 -10.041 1.00 90.62 84 VAL A N 1
ATOM 700 C CA . VAL A 1 84 ? 4.605 2.637 -9.424 1.00 90.62 84 VAL A CA 1
ATOM 701 C C . VAL A 1 84 ? 3.958 3.684 -8.521 1.00 90.62 84 VAL A C 1
ATOM 703 O O . VAL A 1 84 ? 4.645 4.433 -7.828 1.00 90.62 84 VAL A O 1
ATOM 706 N N . SER A 1 85 ? 2.629 3.758 -8.538 1.00 92.62 85 SER A N 1
ATOM 707 C CA . SER A 1 85 ? 1.850 4.699 -7.721 1.00 92.62 85 SER A CA 1
ATOM 708 C C . SER A 1 85 ? 0.977 3.974 -6.699 1.00 92.62 85 SER A C 1
ATOM 710 O O . SER A 1 85 ? 0.569 2.837 -6.919 1.00 92.62 85 SER A O 1
ATOM 712 N N . LEU A 1 86 ? 0.672 4.631 -5.579 1.00 94.69 86 LEU A N 1
ATOM 713 C CA . LEU A 1 86 ? -0.208 4.086 -4.542 1.00 94.69 86 LEU A CA 1
ATOM 714 C C . LEU A 1 86 ? -1.652 4.560 -4.747 1.00 94.69 86 LEU A C 1
ATOM 716 O O . LEU A 1 86 ? -1.902 5.765 -4.798 1.00 94.69 86 LEU A O 1
ATOM 720 N N . ILE A 1 87 ? -2.600 3.623 -4.776 1.00 94.81 87 ILE A N 1
ATOM 721 C CA . ILE A 1 87 ? -4.045 3.888 -4.742 1.00 94.81 87 ILE A CA 1
ATOM 722 C C . ILE A 1 87 ? -4.631 3.287 -3.468 1.00 94.81 87 ILE A C 1
ATOM 724 O O . ILE A 1 87 ? -4.303 2.165 -3.092 1.00 94.81 87 ILE A O 1
ATOM 728 N N . ILE A 1 88 ? -5.533 4.025 -2.826 1.00 95.25 88 ILE A N 1
ATOM 729 C CA . ILE A 1 88 ? -6.325 3.537 -1.698 1.00 95.25 88 ILE A CA 1
ATOM 730 C C . ILE A 1 88 ? -7.782 3.464 -2.153 1.00 95.25 88 ILE A C 1
ATOM 732 O O . ILE A 1 88 ? -8.373 4.496 -2.475 1.00 95.25 88 ILE A O 1
ATOM 736 N N . ASP A 1 89 ? -8.343 2.258 -2.172 1.00 95.81 89 ASP A N 1
ATOM 737 C CA . ASP A 1 89 ? -9.742 1.994 -2.515 1.00 95.81 89 ASP A CA 1
ATOM 738 C C . ASP A 1 89 ? -10.550 1.710 -1.242 1.00 95.81 89 ASP A C 1
ATOM 740 O O . ASP A 1 89 ? -10.223 0.797 -0.484 1.00 95.81 89 ASP A O 1
ATOM 744 N N . TYR A 1 90 ? -11.601 2.500 -1.000 1.00 94.81 90 TYR A N 1
ATOM 745 C CA . TYR A 1 90 ? -12.475 2.357 0.166 1.00 94.81 90 TYR A CA 1
ATOM 746 C C . TYR A 1 90 ? -13.815 1.728 -0.227 1.00 94.81 90 TYR A C 1
ATOM 748 O O . TYR A 1 90 ? -14.695 2.418 -0.765 1.00 94.81 90 TYR A O 1
ATOM 756 N N . ARG A 1 91 ? -14.000 0.453 0.121 1.00 91.25 91 ARG A N 1
ATOM 757 C CA . ARG A 1 91 ? -15.244 -0.290 -0.128 1.00 91.25 91 ARG A CA 1
ATOM 758 C C . ARG A 1 91 ? -16.271 -0.106 0.978 1.00 91.25 91 ARG A C 1
ATOM 760 O O . ARG A 1 91 ? -15.889 -0.186 2.167 1.00 91.25 91 ARG A O 1
#

Radius of gyration: 15.6 Å; chains: 1; bounding box: 33×20×52 Å

Sequence (91 aa):
MLSEDKRPVDSQEEDLSRIYDLMNRVSYFLRNNGIDHKVYLSFILDDQSYLFVVVEVDRKFREKLRALSEDLRTLFYGSEVKGVSLIIDYR